Protein AF-A0A968TE02-F1 (afdb_monomer_lite)

Radius of gyration: 26.42 Å; chains: 1; bounding box: 45×53×90 Å

pLDDT: mean 73.44, std 15.97, range [38.38, 91.0]

Sequence (152 aa):
MNPITQETTPLLLDGEHVAQILGILMKAIKRLSADDLALIANGQAKLKVVVEGTSTKVVRPQPADSTNPALQALAVQLEQIVDREAALLLLNQDPRVKLKANLVSLARIFAINVSARDRRDVIEEKIVRSVVDSRVRSEIIRGMAGAPTVPN

Structure (mmCIF, N/CA/C/O backbone):
data_AF-A0A968TE02-F1
#
_entry.id   AF-A0A968TE02-F1
#
loop_
_atom_site.group_PDB
_atom_site.id
_atom_site.type_symbol
_atom_site.label_atom_id
_atom_site.label_alt_id
_atom_site.label_comp_id
_atom_site.label_asym_id
_atom_site.label_entity_id
_atom_site.label_seq_id
_atom_site.pdbx_PDB_ins_code
_atom_site.Cartn_x
_atom_site.Cartn_y
_atom_site.Cartn_z
_atom_site.occupancy
_atom_site.B_iso_or_equiv
_atom_site.auth_seq_id
_atom_site.auth_comp_id
_atom_site.auth_asym_id
_atom_site.auth_atom_id
_atom_site.pdbx_PDB_model_num
ATOM 1 N N . MET A 1 1 ? 8.633 -38.324 17.232 1.00 38.38 1 MET A N 1
ATOM 2 C CA . MET A 1 1 ? 7.610 -37.256 17.227 1.00 38.38 1 MET A CA 1
ATOM 3 C C . MET A 1 1 ? 7.651 -36.602 18.598 1.00 38.38 1 MET A C 1
ATOM 5 O O . MET A 1 1 ? 7.271 -37.260 19.554 1.00 38.38 1 MET A O 1
ATOM 9 N N . ASN A 1 2 ? 8.191 -35.385 18.712 1.00 38.88 2 ASN A N 1
ATOM 10 C CA . ASN A 1 2 ? 8.216 -34.635 19.975 1.00 38.88 2 ASN A CA 1
ATOM 11 C C . ASN A 1 2 ? 7.081 -33.601 19.974 1.00 38.88 2 ASN A C 1
ATOM 13 O O . ASN A 1 2 ? 6.919 -32.916 18.960 1.00 38.88 2 ASN A O 1
ATOM 17 N N . PRO A 1 3 ? 6.310 -33.462 21.066 1.00 54.38 3 PRO A N 1
ATOM 18 C CA . PRO A 1 3 ? 5.343 -32.384 21.195 1.00 54.38 3 PRO A CA 1
ATOM 19 C C . PRO A 1 3 ? 6.065 -31.063 21.493 1.00 54.38 3 PRO A C 1
ATOM 21 O O . PRO A 1 3 ? 6.940 -30.992 22.353 1.00 54.38 3 PRO A O 1
ATOM 24 N N . ILE A 1 4 ? 5.698 -30.019 20.753 1.00 46.53 4 ILE A N 1
ATOM 25 C CA . ILE A 1 4 ? 6.149 -28.645 20.974 1.00 46.53 4 ILE A CA 1
ATOM 26 C C . ILE A 1 4 ? 5.353 -28.101 22.162 1.00 46.53 4 ILE A C 1
ATOM 28 O O . ILE A 1 4 ? 4.167 -27.799 22.035 1.00 46.53 4 ILE A O 1
ATOM 32 N N . THR A 1 5 ? 5.995 -27.997 23.320 1.00 51.28 5 THR A N 1
ATOM 33 C CA . THR A 1 5 ? 5.465 -27.274 24.476 1.00 51.28 5 THR A CA 1
ATOM 34 C C . THR A 1 5 ? 5.504 -25.780 24.152 1.00 51.28 5 THR A C 1
ATOM 36 O O . THR A 1 5 ? 6.581 -25.212 23.989 1.00 51.28 5 THR A O 1
ATOM 39 N N . GLN A 1 6 ? 4.343 -25.138 23.997 1.00 43.84 6 GLN A N 1
ATOM 40 C CA . GLN A 1 6 ? 4.269 -23.679 23.913 1.00 43.84 6 GLN A CA 1
ATOM 41 C C . GLN A 1 6 ? 4.465 -23.108 25.318 1.00 43.84 6 GLN A C 1
ATOM 43 O O . GLN A 1 6 ? 3.594 -23.240 26.175 1.00 43.84 6 GLN A O 1
ATOM 48 N N . GLU A 1 7 ? 5.623 -22.502 25.559 1.00 38.62 7 GLU A N 1
ATOM 49 C CA . GLU A 1 7 ? 5.869 -21.721 26.765 1.00 38.62 7 GLU A CA 1
ATOM 50 C C . GLU A 1 7 ? 5.026 -20.439 26.717 1.00 38.62 7 GLU A C 1
ATOM 52 O O . GLU A 1 7 ? 5.307 -19.506 25.966 1.00 38.62 7 GLU A O 1
ATOM 57 N N . THR A 1 8 ? 3.961 -20.385 27.516 1.00 50.38 8 THR A N 1
ATOM 58 C CA . THR A 1 8 ? 3.264 -19.138 27.848 1.00 50.38 8 THR A CA 1
ATOM 59 C C . THR A 1 8 ? 4.174 -18.284 28.724 1.00 50.38 8 THR A C 1
ATOM 61 O O . THR A 1 8 ? 4.223 -18.453 29.942 1.00 50.38 8 THR A O 1
ATOM 64 N N . THR A 1 9 ? 4.916 -17.374 28.099 1.00 49.84 9 THR A N 1
ATOM 65 C CA . THR A 1 9 ? 5.706 -16.355 28.793 1.00 49.84 9 THR A CA 1
ATOM 66 C C . THR A 1 9 ? 4.767 -15.434 29.590 1.00 49.84 9 THR A C 1
ATOM 68 O O . THR A 1 9 ? 3.823 -14.889 29.009 1.00 49.84 9 THR A O 1
ATOM 71 N N . PRO A 1 10 ? 4.974 -15.239 30.904 1.00 51.97 10 PRO A N 1
ATOM 72 C CA . PRO A 1 10 ? 4.169 -14.311 31.688 1.00 51.97 10 PRO A CA 1
ATOM 73 C C . PRO A 1 10 ? 4.464 -12.871 31.248 1.00 51.97 10 PRO A C 1
ATOM 75 O O . PRO A 1 10 ? 5.615 -12.441 31.229 1.00 51.97 10 PRO A O 1
ATOM 78 N N . LEU A 1 11 ? 3.417 -12.124 30.887 1.00 55.94 11 LEU A N 1
ATOM 79 C CA . LEU A 1 11 ? 3.500 -10.691 30.602 1.00 55.94 11 LEU A CA 1
ATOM 80 C C . LEU A 1 11 ? 3.906 -9.955 31.887 1.00 55.94 11 LEU A C 1
ATOM 82 O O . LEU A 1 11 ? 3.067 -9.699 32.752 1.00 55.94 11 LEU A O 1
ATOM 86 N N . LEU A 1 12 ? 5.191 -9.626 32.021 1.00 53.28 12 LEU A N 1
ATOM 87 C CA . LEU A 1 12 ? 5.663 -8.687 33.033 1.00 53.28 12 LEU A CA 1
ATOM 88 C C . LEU A 1 12 ? 5.116 -7.298 32.665 1.00 53.28 12 LEU A C 1
ATOM 90 O O . LEU A 1 12 ? 5.538 -6.678 31.691 1.00 53.28 12 LEU A O 1
ATOM 94 N N . LEU A 1 13 ? 4.110 -6.832 33.402 1.00 62.56 13 LEU A N 1
ATOM 95 C CA . LEU A 1 13 ? 3.565 -5.484 33.255 1.00 62.56 13 LEU A CA 1
ATOM 96 C C . LEU A 1 13 ? 4.533 -4.487 33.901 1.00 62.56 13 LEU A C 1
ATOM 98 O O . LEU A 1 13 ? 4.387 -4.143 35.072 1.00 62.56 13 LEU A O 1
ATOM 102 N N . ASP A 1 14 ? 5.530 -4.033 33.143 1.00 79.06 14 ASP A N 1
ATOM 103 C CA . ASP A 1 14 ? 6.415 -2.957 33.601 1.00 79.06 14 ASP A CA 1
ATOM 104 C C . ASP A 1 14 ? 5.630 -1.652 33.829 1.00 79.06 14 ASP A C 1
ATOM 106 O O . ASP A 1 14 ? 4.606 -1.398 33.185 1.00 79.06 14 ASP A O 1
ATOM 110 N N . GLY A 1 15 ? 6.121 -0.785 34.723 1.00 74.12 15 GLY A N 1
ATOM 111 C CA . GLY A 1 15 ? 5.460 0.489 35.056 1.00 74.12 15 GLY A CA 1
ATOM 112 C C . GLY A 1 15 ? 5.197 1.387 33.838 1.00 74.12 15 GLY A C 1
ATOM 113 O O . GLY A 1 15 ? 4.221 2.137 33.811 1.00 74.12 15 GLY A O 1
ATOM 114 N N . GLU A 1 16 ? 6.011 1.249 32.791 1.00 75.06 16 GLU A N 1
ATOM 115 C CA . GLU A 1 16 ? 5.819 1.921 31.508 1.00 75.06 16 GLU A CA 1
ATOM 116 C C . GLU A 1 16 ? 4.544 1.454 30.782 1.00 75.06 16 GLU A C 1
ATOM 118 O O . GLU A 1 16 ? 3.771 2.278 30.289 1.00 75.06 16 GLU A O 1
ATOM 123 N N . HIS A 1 17 ? 4.256 0.149 30.784 1.00 76.56 17 HIS A N 1
ATOM 124 C CA . HIS A 1 17 ? 3.046 -0.408 30.175 1.00 76.56 17 HIS A CA 1
ATOM 125 C C . HIS A 1 17 ? 1.784 0.052 30.913 1.00 76.56 17 HIS A C 1
ATOM 127 O O . HIS A 1 17 ? 0.781 0.397 30.283 1.00 76.56 17 HIS A O 1
ATOM 133 N N . VAL A 1 18 ? 1.843 0.132 32.246 1.00 80.12 18 VAL A N 1
ATOM 134 C CA . VAL A 1 18 ? 0.738 0.658 33.063 1.00 80.12 18 VAL A CA 1
ATOM 135 C C . VAL A 1 18 ? 0.469 2.125 32.725 1.00 80.12 18 VAL A C 1
ATOM 137 O O . VAL A 1 18 ? -0.683 2.506 32.499 1.00 80.12 18 VAL A O 1
ATOM 140 N N . ALA A 1 19 ? 1.520 2.941 32.612 1.00 79.50 19 ALA A N 1
ATOM 141 C CA . ALA A 1 19 ? 1.391 4.347 32.236 1.00 79.50 19 ALA A CA 1
ATOM 142 C C . ALA A 1 19 ? 0.783 4.520 30.832 1.00 79.50 19 ALA A C 1
ATOM 144 O O . ALA A 1 19 ? -0.088 5.373 30.636 1.00 79.50 19 ALA A O 1
ATOM 145 N N . GLN A 1 20 ? 1.179 3.686 29.865 1.00 78.06 20 GLN A N 1
ATOM 146 C CA . GLN A 1 20 ? 0.610 3.706 28.514 1.00 78.06 20 GLN A CA 1
ATOM 147 C C . GLN A 1 20 ? -0.884 3.354 28.513 1.00 78.06 20 GLN A C 1
ATOM 149 O O . GLN A 1 20 ? -1.683 4.072 27.903 1.00 78.06 20 GLN A O 1
ATOM 154 N N . ILE A 1 21 ? -1.281 2.300 29.231 1.00 80.25 21 ILE A N 1
ATOM 155 C CA . ILE A 1 21 ? -2.685 1.877 29.336 1.00 80.25 21 ILE A CA 1
ATOM 156 C C . ILE A 1 21 ? -3.529 2.976 29.992 1.00 80.25 21 ILE A C 1
ATOM 158 O O . ILE A 1 21 ? -4.582 3.344 29.461 1.00 80.25 21 ILE A O 1
ATOM 162 N N . LEU A 1 22 ? -3.052 3.559 31.095 1.00 81.44 22 LEU A N 1
ATOM 163 C CA . LEU A 1 22 ? -3.729 4.672 31.767 1.00 81.44 22 LEU A CA 1
ATOM 164 C C . LEU A 1 22 ? -3.834 5.908 30.864 1.00 81.44 22 LEU A C 1
ATOM 166 O O . LEU A 1 22 ? -4.873 6.570 30.833 1.00 81.44 22 LEU A O 1
ATOM 170 N N . GLY A 1 23 ? -2.801 6.190 30.067 1.00 83.19 23 GLY A N 1
ATOM 171 C CA . GLY A 1 23 ? -2.818 7.276 29.089 1.00 83.19 23 GLY A CA 1
ATOM 172 C C . GLY A 1 23 ? -3.866 7.074 27.989 1.00 83.19 23 GLY A C 1
ATOM 173 O O . GLY A 1 23 ? -4.550 8.026 27.596 1.00 83.19 23 GLY A O 1
ATOM 174 N N . ILE A 1 24 ? -4.030 5.842 27.503 1.00 81.25 24 ILE A N 1
ATOM 175 C CA . ILE A 1 24 ? -5.076 5.487 26.533 1.00 81.25 24 ILE A CA 1
ATOM 176 C C . ILE A 1 24 ? -6.460 5.624 27.176 1.00 81.25 24 ILE A C 1
ATOM 178 O O . ILE A 1 24 ? -7.352 6.235 26.579 1.00 81.25 24 ILE A O 1
ATOM 182 N N . LEU A 1 25 ? -6.622 5.139 28.409 1.00 80.81 25 LEU A N 1
ATOM 183 C CA . LEU A 1 25 ? -7.873 5.231 29.158 1.00 80.81 25 LEU A CA 1
ATOM 184 C C . LEU A 1 25 ? -8.295 6.691 29.375 1.00 80.81 25 LEU A C 1
ATOM 186 O O . LEU A 1 25 ? -9.430 7.055 29.073 1.00 80.81 25 LEU A O 1
ATOM 190 N N . MET A 1 26 ? -7.378 7.563 29.800 1.00 83.56 26 MET A N 1
ATOM 191 C CA . MET A 1 26 ? -7.657 8.994 29.958 1.00 83.56 26 MET A CA 1
ATOM 192 C C . MET A 1 26 ? -8.111 9.654 28.653 1.00 83.56 26 MET A C 1
ATOM 194 O O . MET A 1 26 ? -9.029 10.476 28.654 1.00 83.56 26 MET A O 1
ATOM 198 N N . LYS A 1 27 ? -7.472 9.316 27.526 1.00 82.25 27 LYS A N 1
ATOM 199 C CA . LYS A 1 27 ? -7.865 9.842 26.210 1.00 82.25 27 LYS A CA 1
ATOM 200 C C . LYS A 1 27 ? -9.259 9.368 25.803 1.00 82.25 27 LYS A C 1
ATOM 202 O O . LYS A 1 27 ? -9.975 10.137 25.166 1.00 82.25 27 LYS A O 1
ATOM 207 N N . ALA A 1 28 ? -9.634 8.141 26.163 1.00 81.12 28 ALA A N 1
ATOM 208 C CA . ALA A 1 28 ? -10.976 7.620 25.932 1.00 81.12 28 ALA A CA 1
ATOM 209 C C . ALA A 1 28 ? -12.009 8.359 26.793 1.00 81.12 28 ALA A C 1
ATOM 211 O O . ALA A 1 28 ? -12.975 8.874 26.242 1.00 81.12 28 ALA A O 1
ATOM 212 N N . ILE A 1 29 ? -11.753 8.517 28.098 1.00 82.19 29 ILE A N 1
ATOM 213 C CA . ILE A 1 29 ? -12.644 9.229 29.032 1.00 82.19 29 ILE A CA 1
ATOM 214 C C . ILE A 1 29 ? -12.909 10.666 28.567 1.00 82.19 29 ILE A C 1
ATOM 216 O O . ILE A 1 29 ? -14.052 11.107 28.557 1.00 82.19 29 ILE A O 1
ATOM 220 N N . LYS A 1 30 ? -11.880 11.384 28.098 1.00 84.19 30 LYS A N 1
ATOM 221 C CA . LYS A 1 30 ? -12.029 12.756 27.574 1.00 84.19 30 LYS A CA 1
ATOM 222 C C . LYS A 1 30 ? -12.930 12.875 26.339 1.00 84.19 30 LYS A C 1
ATOM 224 O O . LYS A 1 30 ? -13.298 13.987 25.976 1.00 84.19 30 LYS A O 1
ATOM 229 N N . ARG A 1 31 ? -13.214 11.771 25.649 1.00 81.44 31 ARG A N 1
ATOM 230 C CA . ARG A 1 31 ? -14.048 11.742 24.438 1.00 81.44 31 ARG A CA 1
ATOM 231 C C . ARG A 1 31 ? -15.481 11.292 24.708 1.00 81.44 31 ARG A C 1
ATOM 233 O O . ARG A 1 31 ? -16.273 11.283 23.772 1.00 81.44 31 ARG A O 1
ATOM 240 N N . LEU A 1 32 ? -15.788 10.897 25.939 1.00 82.69 32 LEU A N 1
ATOM 241 C CA . LEU A 1 32 ? -17.116 10.450 26.329 1.00 82.69 32 LEU A CA 1
ATOM 242 C C . LEU A 1 32 ? -18.038 11.638 26.588 1.00 82.69 32 LEU A C 1
ATOM 244 O O . LEU A 1 32 ? -17.598 12.699 27.038 1.00 82.69 32 LEU A O 1
ATOM 248 N N . SER A 1 33 ? -19.319 11.446 26.290 1.00 83.75 33 SER A N 1
ATOM 249 C CA . SER A 1 33 ? -20.358 12.416 26.622 1.00 83.75 33 SER A CA 1
ATOM 250 C C . SER A 1 33 ? -20.701 12.373 28.118 1.00 83.75 33 SER A C 1
ATOM 252 O O . SER A 1 33 ? -20.313 11.448 28.836 1.00 83.75 33 SER A O 1
ATOM 254 N N . ALA A 1 34 ? -21.441 13.373 28.603 1.00 83.25 34 ALA A N 1
ATOM 255 C CA . ALA A 1 34 ? -21.889 13.404 29.997 1.00 83.25 34 ALA A CA 1
ATOM 256 C C . ALA A 1 34 ? -22.776 12.194 30.353 1.00 83.25 34 ALA A C 1
ATOM 258 O O . ALA A 1 34 ? -22.664 11.656 31.455 1.00 83.25 34 ALA A O 1
ATOM 259 N N . ASP A 1 35 ? -23.583 11.722 29.401 1.00 81.44 35 ASP A N 1
ATOM 260 C CA . ASP A 1 35 ? -24.455 10.559 29.576 1.00 81.44 35 ASP A CA 1
ATOM 261 C C . ASP A 1 35 ? -23.640 9.258 29.679 1.00 81.44 35 ASP A C 1
ATOM 263 O O . ASP A 1 35 ? -23.885 8.426 30.553 1.00 81.44 35 ASP A O 1
ATOM 267 N N . ASP A 1 36 ? -22.594 9.112 28.859 1.00 79.62 36 ASP A N 1
ATOM 268 C CA . ASP A 1 36 ? -21.681 7.961 28.923 1.00 79.62 36 ASP A CA 1
ATOM 269 C C . ASP A 1 36 ? -20.899 7.920 30.245 1.00 79.62 36 ASP A C 1
ATOM 271 O O . ASP A 1 36 ? -20.674 6.851 30.820 1.00 79.62 36 ASP A O 1
ATOM 275 N N . LEU A 1 37 ? -20.492 9.087 30.755 1.00 81.06 37 LEU A N 1
ATOM 276 C CA . LEU A 1 37 ? -19.833 9.204 32.057 1.00 81.06 37 LEU A CA 1
ATOM 277 C C . LEU A 1 37 ? -20.769 8.804 33.204 1.00 81.06 37 LEU A C 1
ATOM 279 O O . LEU A 1 37 ? -20.321 8.138 34.140 1.00 81.06 37 LEU A O 1
ATOM 283 N N . ALA A 1 38 ? -22.058 9.140 33.121 1.00 82.06 38 ALA A N 1
ATOM 284 C CA . ALA A 1 38 ? -23.056 8.706 34.097 1.00 82.06 38 ALA A CA 1
ATOM 285 C C . ALA A 1 38 ? -23.250 7.179 34.077 1.00 82.06 38 ALA A C 1
ATOM 287 O O . ALA A 1 38 ? -23.330 6.551 35.135 1.00 82.06 38 ALA A O 1
ATOM 288 N N . LEU A 1 39 ? -23.243 6.552 32.895 1.00 81.88 39 LEU A N 1
ATOM 289 C CA . LEU A 1 39 ? -23.298 5.089 32.763 1.00 81.88 39 LEU A CA 1
ATOM 290 C C . LEU A 1 39 ? -22.066 4.395 33.366 1.00 81.88 39 LEU A C 1
ATOM 292 O O . LEU A 1 39 ? -22.192 3.317 33.957 1.00 81.88 39 LEU A O 1
ATOM 296 N N . ILE A 1 40 ? -20.885 5.013 33.260 1.00 81.75 40 ILE A N 1
ATOM 297 C CA . ILE A 1 40 ? -19.665 4.535 33.927 1.00 81.75 40 ILE A CA 1
ATOM 298 C C . ILE A 1 40 ? -19.782 4.685 35.445 1.00 81.75 40 ILE A C 1
ATOM 300 O O . ILE A 1 40 ? -19.514 3.724 36.166 1.00 81.75 40 ILE A O 1
ATOM 304 N N . ALA A 1 41 ? -20.208 5.854 35.933 1.00 82.25 41 ALA A N 1
ATOM 305 C CA . ALA A 1 41 ? -20.341 6.130 37.364 1.00 82.25 41 ALA A CA 1
ATOM 306 C C . ALA A 1 41 ? -21.348 5.193 38.053 1.00 82.25 41 ALA A C 1
ATOM 308 O O . ALA A 1 41 ? -21.122 4.762 39.182 1.00 82.25 41 ALA A O 1
ATOM 309 N N . ASN A 1 42 ? -22.413 4.813 37.345 1.00 86.12 42 ASN A N 1
ATOM 310 C CA . ASN A 1 42 ? -23.437 3.887 37.829 1.00 86.12 42 ASN A CA 1
ATOM 311 C C . ASN A 1 42 ? -23.053 2.401 37.671 1.00 86.12 42 ASN A C 1
ATOM 313 O O . ASN A 1 42 ? -23.878 1.523 37.922 1.00 86.12 42 ASN A O 1
ATOM 317 N N . GLY A 1 43 ? -21.826 2.096 37.230 1.00 81.69 43 GLY A N 1
ATOM 318 C CA . GLY A 1 43 ? -21.319 0.725 37.103 1.00 81.69 43 GLY A CA 1
ATOM 319 C C . GLY A 1 43 ? -21.944 -0.090 35.965 1.00 81.69 43 GLY A C 1
ATOM 320 O O . GLY A 1 43 ? -21.782 -1.308 35.920 1.00 81.69 43 GLY A O 1
ATOM 321 N N . GLN A 1 44 ? -22.656 0.555 35.038 1.00 79.31 44 GLN A N 1
ATOM 322 C CA . GLN A 1 44 ? -23.327 -0.112 33.916 1.00 79.31 44 GLN A CA 1
ATOM 323 C C . GLN A 1 44 ? -22.452 -0.196 32.658 1.00 79.31 44 GLN A C 1
ATOM 325 O O . GLN A 1 44 ? -22.803 -0.878 31.692 1.00 79.31 44 GLN A O 1
ATOM 330 N N . ALA A 1 45 ? -21.294 0.464 32.657 1.00 75.69 45 ALA A N 1
ATOM 331 C CA . ALA A 1 45 ? -20.372 0.432 31.535 1.00 75.69 45 ALA A CA 1
ATOM 332 C C . ALA A 1 45 ? -19.551 -0.866 31.493 1.00 75.69 45 ALA A C 1
ATOM 334 O O . ALA A 1 45 ? -18.958 -1.295 32.482 1.00 75.69 45 ALA A O 1
ATOM 335 N N . LYS A 1 46 ? -19.453 -1.464 30.302 1.00 72.81 46 LYS A N 1
ATOM 336 C CA . LYS A 1 46 ? -18.554 -2.591 30.025 1.00 72.81 46 LYS A CA 1
ATOM 337 C C . LYS A 1 46 ? -17.361 -2.096 29.220 1.00 72.81 46 LYS A C 1
ATOM 339 O O . LYS A 1 46 ? -17.509 -1.716 28.060 1.00 72.81 46 LYS A O 1
ATOM 344 N N . LEU A 1 47 ? -16.172 -2.125 29.819 1.00 67.56 47 LEU A N 1
ATOM 345 C CA . LEU A 1 47 ? -14.934 -1.810 29.113 1.00 67.56 47 LEU A CA 1
ATOM 346 C C . LEU A 1 47 ? -14.478 -3.036 28.316 1.00 67.56 47 LEU A C 1
ATOM 348 O O . LEU A 1 47 ? -14.104 -4.057 28.890 1.00 67.56 47 LEU A O 1
ATOM 352 N N . LYS A 1 48 ? -14.489 -2.931 26.987 1.00 73.75 48 LYS A N 1
ATOM 353 C CA . LYS A 1 48 ? -13.901 -3.937 26.100 1.00 73.75 48 LYS A CA 1
ATOM 354 C C . LYS A 1 48 ? -12.591 -3.394 25.542 1.00 73.75 48 LYS A C 1
ATOM 356 O O . LYS A 1 48 ? -12.599 -2.563 24.638 1.00 73.75 48 LYS A O 1
ATOM 361 N N . VAL A 1 49 ? -11.470 -3.871 26.074 1.00 64.94 49 VAL A N 1
ATOM 362 C CA . VAL A 1 49 ? -10.148 -3.586 25.508 1.00 64.94 49 VAL A CA 1
ATOM 363 C C . VAL A 1 49 ? -9.926 -4.554 24.354 1.00 64.94 49 VAL A C 1
ATOM 365 O O . VAL A 1 49 ? -9.770 -5.755 24.560 1.00 64.94 49 VAL A O 1
ATOM 368 N N . VAL A 1 50 ? -9.960 -4.040 23.129 1.00 68.94 50 VAL A N 1
ATOM 369 C CA . VAL A 1 50 ? -9.567 -4.801 21.944 1.00 68.94 50 VAL A CA 1
ATOM 370 C C . VAL A 1 50 ? -8.166 -4.345 21.579 1.00 68.94 50 VAL A C 1
ATOM 372 O O . VAL A 1 50 ? -7.969 -3.197 21.185 1.00 68.94 50 VAL A O 1
ATOM 375 N N . VAL A 1 51 ? -7.187 -5.236 21.724 1.00 59.88 51 VAL A N 1
ATOM 376 C CA . VAL A 1 51 ? -5.862 -5.030 21.136 1.00 59.88 51 VAL A CA 1
ATOM 377 C C . VAL A 1 51 ? -6.015 -5.296 19.644 1.00 59.88 51 VAL A C 1
ATOM 379 O O . VAL A 1 51 ? -5.818 -6.407 19.157 1.00 59.88 51 VAL A O 1
ATOM 382 N N . GLU A 1 52 ? -6.491 -4.288 18.919 1.00 51.69 52 GLU A N 1
ATOM 383 C CA . GLU A 1 52 ? -6.523 -4.329 17.466 1.00 51.69 52 GLU A CA 1
ATOM 384 C C . GLU A 1 52 ? -5.076 -4.296 16.965 1.00 51.69 52 GLU A C 1
ATOM 386 O O . GLU A 1 52 ? -4.428 -3.248 16.966 1.00 51.69 52 GLU A O 1
ATOM 391 N N . GLY A 1 53 ? -4.561 -5.444 16.520 1.00 49.59 53 GLY A N 1
ATOM 392 C CA . GLY A 1 53 ? -3.393 -5.474 15.649 1.00 49.59 53 GLY A CA 1
ATOM 393 C C . GLY A 1 53 ? -3.714 -4.660 14.399 1.00 49.59 53 GLY A C 1
ATOM 394 O O . GLY A 1 53 ? -4.416 -5.148 13.522 1.00 49.59 53 GLY A O 1
ATOM 395 N N . THR A 1 54 ? -3.273 -3.396 14.372 1.00 42.19 54 THR A N 1
ATOM 396 C CA . THR A 1 54 ? -3.393 -2.447 13.250 1.00 42.19 54 THR A CA 1
ATOM 397 C C . THR A 1 54 ? -4.687 -2.611 12.449 1.00 42.19 54 THR A C 1
ATOM 399 O O . THR A 1 54 ? -4.670 -3.026 11.291 1.00 42.19 54 THR A O 1
ATOM 402 N N . SER A 1 55 ? -5.824 -2.303 13.073 1.00 39.62 55 SER A N 1
ATOM 403 C CA . SER A 1 55 ? -7.102 -2.276 12.367 1.00 39.62 55 SER A CA 1
ATOM 404 C C . SER A 1 55 ? -7.079 -1.179 11.308 1.00 39.62 55 SER A C 1
ATOM 406 O O . SER A 1 55 ? -6.753 -0.015 11.564 1.00 39.62 55 SER A O 1
ATOM 408 N N . THR A 1 56 ? -7.391 -1.597 10.085 1.00 42.09 56 THR A N 1
ATOM 409 C CA . THR A 1 56 ? -7.702 -0.783 8.915 1.00 42.09 56 THR A CA 1
ATOM 410 C C . THR A 1 56 ? -8.679 0.323 9.285 1.00 42.09 56 THR A C 1
ATOM 412 O O . THR A 1 56 ? -9.896 0.149 9.280 1.00 42.09 56 THR A O 1
ATOM 415 N N . LYS A 1 57 ? -8.125 1.498 9.577 1.00 43.06 57 LYS A N 1
ATOM 416 C CA . LYS A 1 57 ? -8.874 2.743 9.670 1.00 43.06 57 LYS A CA 1
ATOM 417 C C . LYS A 1 57 ? -9.589 2.932 8.334 1.00 43.06 57 LYS A C 1
ATOM 419 O O . LYS A 1 57 ? -8.936 3.038 7.298 1.00 43.06 57 LYS A O 1
ATOM 424 N N . VAL A 1 58 ? -10.920 2.942 8.355 1.00 47.00 58 VAL A N 1
ATOM 425 C CA . VAL A 1 58 ? -11.750 3.340 7.214 1.00 47.00 5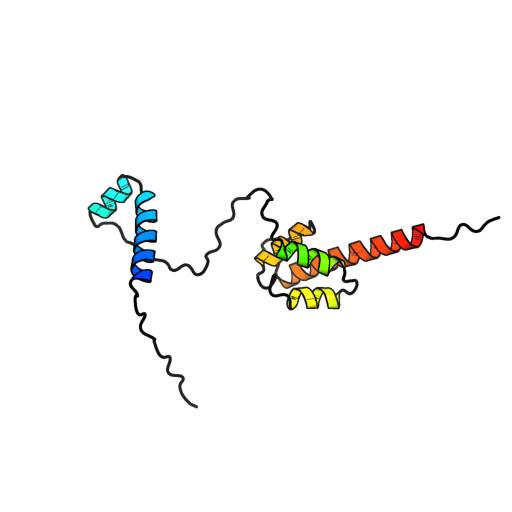8 VAL A CA 1
ATOM 426 C C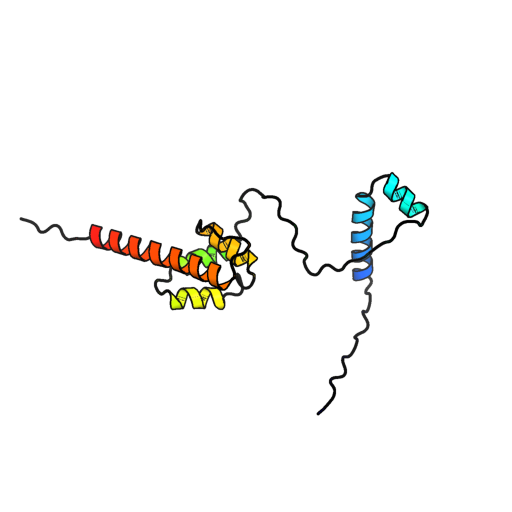 . VAL A 1 58 ? -11.287 4.732 6.785 1.00 47.00 58 VAL A C 1
ATOM 428 O O . VAL A 1 58 ? -11.513 5.729 7.474 1.00 47.00 58 VAL A O 1
ATOM 431 N N . VAL A 1 59 ? -10.548 4.773 5.678 1.00 44.03 59 VAL A N 1
ATOM 432 C CA . VAL A 1 59 ? -10.008 5.990 5.079 1.00 44.03 59 VAL A CA 1
ATOM 433 C C . VAL A 1 59 ? -11.188 6.747 4.479 1.00 44.03 59 VAL A C 1
ATOM 435 O O . VAL A 1 59 ? -11.657 6.427 3.389 1.00 44.03 59 VAL A O 1
ATOM 438 N N . ARG A 1 60 ? -11.677 7.767 5.196 1.00 44.34 60 ARG A N 1
ATOM 439 C CA . ARG A 1 60 ? -12.303 8.922 4.536 1.00 44.34 60 ARG A CA 1
ATOM 440 C C . ARG A 1 60 ? -11.326 9.411 3.460 1.00 44.34 60 ARG A C 1
ATOM 442 O O . ARG A 1 60 ? -10.131 9.420 3.752 1.00 44.34 60 ARG A O 1
ATOM 449 N N . PRO A 1 61 ? -11.789 9.805 2.261 1.00 43.00 61 PRO A N 1
ATOM 450 C CA . PRO A 1 61 ? -10.912 10.310 1.211 1.00 43.00 61 PRO A CA 1
ATOM 451 C C . PRO A 1 61 ? -10.171 11.532 1.752 1.00 43.00 61 PRO A C 1
ATOM 453 O O . PRO A 1 61 ? -10.735 12.613 1.900 1.00 43.00 61 PRO A O 1
ATOM 456 N N . GLN A 1 62 ? -8.924 11.313 2.153 1.00 40.16 62 GLN A N 1
ATOM 457 C CA . GLN A 1 62 ? -8.019 12.365 2.563 1.00 40.16 62 GLN A CA 1
ATOM 458 C C . GLN A 1 62 ? -7.426 12.931 1.267 1.00 40.16 62 GLN A C 1
ATOM 460 O O . GLN A 1 62 ? -7.037 12.137 0.401 1.00 40.16 62 GLN A O 1
ATOM 465 N N . PRO A 1 63 ? -7.424 14.261 1.083 1.00 41.91 63 PRO A N 1
ATOM 466 C CA . PRO A 1 63 ? -6.849 14.883 -0.099 1.00 41.91 63 PRO A CA 1
ATOM 467 C C . PRO A 1 63 ? -5.371 14.498 -0.224 1.00 41.91 63 PRO A C 1
ATOM 469 O O . PRO A 1 63 ? -4.682 14.244 0.765 1.00 41.91 63 PRO A O 1
ATOM 472 N N . ALA A 1 64 ? -4.948 14.353 -1.473 1.00 48.38 64 ALA A N 1
ATOM 473 C CA . ALA A 1 64 ? -3.672 13.817 -1.902 1.00 48.38 64 ALA A CA 1
ATOM 474 C C . ALA A 1 64 ? -2.486 14.628 -1.359 1.00 48.38 64 ALA A C 1
ATOM 476 O O . ALA A 1 64 ? -2.117 15.593 -1.997 1.00 48.38 64 ALA A O 1
ATOM 477 N N . ASP A 1 65 ? -1.894 14.247 -0.221 1.00 44.78 65 ASP A N 1
ATOM 478 C CA . ASP A 1 65 ? -0.653 14.894 0.257 1.00 44.78 65 ASP A CA 1
ATOM 479 C C . ASP A 1 65 ? 0.213 14.038 1.201 1.00 44.78 65 ASP A C 1
ATOM 481 O O . ASP A 1 65 ? 1.070 14.534 1.928 1.00 44.78 65 ASP A O 1
ATOM 485 N N . SER A 1 66 ? 0.060 12.713 1.184 1.00 48.00 66 SER A N 1
ATOM 486 C CA . SER A 1 66 ? 1.036 11.817 1.821 1.00 48.00 66 SER A CA 1
ATOM 487 C C . SER A 1 66 ? 1.654 10.898 0.780 1.00 48.00 66 SER A C 1
ATOM 489 O O . SER A 1 66 ? 1.475 9.675 0.810 1.00 48.00 66 SER A O 1
ATOM 491 N N . THR A 1 67 ? 2.345 11.484 -0.193 1.00 56.66 67 THR A N 1
ATOM 492 C CA . THR A 1 67 ? 3.155 10.714 -1.132 1.00 56.66 67 THR A CA 1
ATOM 493 C C . THR A 1 67 ? 4.308 10.122 -0.342 1.00 56.66 67 THR A C 1
ATOM 495 O O . THR A 1 67 ? 5.247 10.815 0.033 1.00 56.66 67 THR A O 1
ATOM 498 N N . ASN A 1 68 ? 4.186 8.843 0.011 1.00 71.12 68 ASN A N 1
ATOM 499 C CA . ASN A 1 68 ? 5.226 8.129 0.732 1.00 71.12 68 ASN A CA 1
ATOM 500 C C . ASN A 1 68 ? 6.509 8.181 -0.124 1.00 71.12 68 ASN A C 1
ATOM 502 O O . ASN A 1 68 ? 6.515 7.588 -1.209 1.00 71.12 68 ASN A O 1
ATOM 506 N N . PRO A 1 69 ? 7.579 8.868 0.318 1.00 77.25 69 PRO A N 1
ATOM 507 C CA . PRO A 1 69 ? 8.769 9.089 -0.505 1.00 77.25 69 PRO A CA 1
ATOM 508 C C . PRO A 1 69 ? 9.435 7.767 -0.913 1.00 77.25 69 PRO A C 1
ATOM 510 O O . PRO A 1 69 ? 10.018 7.661 -1.990 1.00 77.25 69 PRO A O 1
ATOM 513 N N . ALA A 1 70 ? 9.271 6.711 -0.108 1.00 80.12 70 ALA A N 1
ATOM 514 C CA . ALA A 1 70 ? 9.767 5.379 -0.440 1.00 80.12 70 ALA A CA 1
ATOM 515 C C . ALA A 1 70 ? 9.008 4.726 -1.612 1.00 80.12 70 ALA A C 1
ATOM 517 O O . ALA A 1 70 ? 9.612 3.974 -2.379 1.00 80.12 70 ALA A O 1
ATOM 518 N N . LEU A 1 71 ? 7.708 5.015 -1.770 1.00 83.50 71 LEU A N 1
ATOM 519 C CA . LEU A 1 71 ? 6.910 4.536 -2.907 1.00 83.50 71 LEU A CA 1
ATOM 520 C C . LEU A 1 71 ? 7.197 5.340 -4.178 1.00 83.50 71 LEU A C 1
ATOM 522 O O . LEU A 1 71 ? 7.192 4.761 -5.258 1.00 83.50 71 LEU A O 1
ATOM 526 N N . GLN A 1 72 ? 7.508 6.633 -4.062 1.00 83.81 72 GLN A N 1
ATOM 527 C CA . GLN A 1 72 ? 8.007 7.422 -5.196 1.00 83.81 72 GLN A CA 1
ATOM 528 C C . GLN A 1 72 ? 9.355 6.905 -5.699 1.00 83.81 72 GLN A C 1
ATOM 530 O O . GLN A 1 72 ? 9.521 6.702 -6.896 1.00 83.81 72 GLN A O 1
ATOM 535 N N . ALA A 1 73 ? 10.299 6.632 -4.794 1.00 84.75 73 ALA A N 1
ATOM 536 C CA . ALA A 1 73 ? 11.589 6.062 -5.176 1.00 84.75 73 ALA A CA 1
ATOM 537 C C . ALA A 1 73 ? 11.426 4.706 -5.885 1.00 84.75 73 ALA A C 1
ATOM 539 O O . ALA A 1 73 ? 12.112 4.432 -6.866 1.00 84.75 73 ALA A O 1
ATOM 540 N N . LEU A 1 74 ? 10.484 3.881 -5.416 1.00 85.94 74 LEU A N 1
ATOM 541 C CA . LEU A 1 74 ? 10.138 2.618 -6.064 1.00 85.94 74 LEU A CA 1
ATOM 542 C C . LEU A 1 74 ? 9.521 2.830 -7.457 1.00 85.94 74 LEU A C 1
ATOM 544 O O . LEU A 1 74 ? 9.866 2.114 -8.391 1.00 85.94 74 LEU A O 1
ATOM 548 N N . ALA A 1 75 ? 8.641 3.822 -7.613 1.00 86.25 75 ALA A N 1
ATOM 549 C CA . ALA A 1 75 ? 8.045 4.156 -8.905 1.00 86.25 75 ALA A CA 1
ATOM 550 C C . ALA A 1 75 ? 9.115 4.545 -9.939 1.00 86.25 75 ALA A C 1
ATOM 552 O O . ALA A 1 75 ? 9.115 4.006 -11.040 1.00 86.25 75 ALA A O 1
ATOM 553 N N . VAL A 1 76 ? 10.086 5.381 -9.555 1.00 85.94 76 VAL A N 1
ATOM 554 C CA . VAL A 1 76 ? 11.214 5.761 -10.427 1.00 85.94 76 VAL A CA 1
ATOM 555 C C . VAL A 1 76 ? 12.060 4.545 -10.820 1.00 85.94 76 VAL A C 1
ATOM 557 O O . VAL A 1 76 ? 12.482 4.431 -11.966 1.00 85.94 76 VAL A O 1
ATOM 560 N N . GLN A 1 77 ? 12.296 3.609 -9.897 1.00 85.25 77 GLN A N 1
ATOM 561 C CA . GLN A 1 77 ? 13.022 2.371 -10.205 1.00 85.25 77 GLN A CA 1
ATOM 562 C C . GLN A 1 77 ? 12.251 1.480 -11.188 1.00 85.25 77 GLN A C 1
ATOM 564 O O . GLN A 1 77 ? 12.842 0.945 -12.122 1.00 85.25 77 GLN A O 1
ATOM 569 N N . LEU A 1 78 ? 10.933 1.362 -11.018 1.00 86.00 78 LEU A N 1
ATOM 570 C CA . LEU A 1 78 ? 10.059 0.641 -11.947 1.00 86.00 78 LEU A CA 1
ATOM 571 C C . LEU A 1 78 ? 10.055 1.268 -13.340 1.00 86.00 78 LEU A C 1
ATOM 573 O O . LEU A 1 78 ? 10.126 0.544 -14.328 1.00 86.00 78 LEU A O 1
ATOM 577 N N . GLU A 1 79 ? 10.042 2.597 -13.425 1.00 84.12 79 GLU A N 1
ATOM 578 C CA . GLU A 1 79 ? 10.146 3.317 -14.698 1.00 84.12 79 GLU A CA 1
ATOM 579 C C . GLU A 1 79 ? 11.474 3.084 -15.419 1.00 84.12 79 GLU A C 1
ATOM 581 O O . GLU A 1 79 ? 11.551 3.312 -16.623 1.00 84.12 79 GLU A O 1
ATOM 586 N N . GLN A 1 80 ? 12.523 2.622 -14.732 1.00 84.00 80 GLN A N 1
ATOM 587 C CA . GLN A 1 80 ? 13.823 2.295 -15.327 1.00 84.00 80 GLN A CA 1
ATOM 588 C C . GLN A 1 80 ? 13.931 0.855 -15.841 1.00 84.00 80 GLN A C 1
ATOM 590 O O . GLN A 1 80 ? 14.880 0.546 -16.565 1.00 84.00 80 GLN A O 1
ATOM 595 N N . ILE A 1 8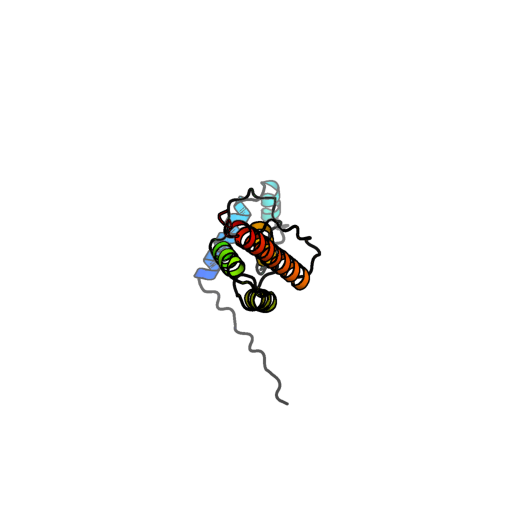1 ? 12.935 0.012 -15.572 1.00 84.44 81 ILE A N 1
ATOM 596 C CA . ILE A 1 81 ? 12.888 -1.355 -16.083 1.00 84.44 81 ILE A CA 1
ATOM 597 C C . ILE A 1 81 ? 12.172 -1.385 -17.441 1.00 84.44 81 ILE A C 1
ATOM 599 O O . ILE A 1 81 ? 11.159 -0.719 -17.652 1.00 84.44 81 ILE A O 1
ATOM 603 N N . VAL A 1 82 ? 12.735 -2.137 -18.389 1.00 76.44 82 VAL A N 1
ATOM 604 C CA . VAL A 1 82 ? 12.151 -2.374 -19.725 1.00 76.44 82 VAL A CA 1
ATOM 605 C C . VAL A 1 82 ? 11.490 -3.750 -19.792 1.00 76.44 82 VAL A C 1
ATOM 607 O O . VAL A 1 82 ? 10.488 -3.933 -20.475 1.00 76.44 82 VAL A O 1
ATOM 610 N N . ASP A 1 83 ? 12.036 -4.714 -19.054 1.00 83.81 83 ASP A N 1
ATOM 611 C CA . ASP A 1 83 ? 11.567 -6.089 -19.067 1.00 83.81 83 ASP A CA 1
ATOM 612 C C . ASP A 1 83 ? 10.405 -6.330 -18.089 1.00 83.81 83 ASP A C 1
ATOM 614 O O . ASP A 1 83 ? 10.438 -5.951 -16.914 1.00 83.81 83 ASP A O 1
ATOM 618 N N . ARG A 1 84 ? 9.372 -7.012 -18.586 1.00 84.06 84 ARG A N 1
ATOM 619 C CA . ARG A 1 84 ? 8.169 -7.345 -17.822 1.00 84.06 84 ARG A CA 1
ATOM 620 C C . ARG A 1 84 ? 8.487 -8.285 -16.661 1.00 84.06 84 ARG A C 1
ATOM 622 O O . ARG A 1 84 ? 7.932 -8.101 -15.575 1.00 84.06 84 ARG A O 1
ATOM 629 N N . GLU A 1 85 ? 9.341 -9.284 -16.881 1.00 84.31 85 GLU A N 1
ATOM 630 C CA . GLU A 1 85 ? 9.682 -10.264 -15.844 1.00 84.31 85 GLU A CA 1
ATOM 631 C C . GLU A 1 85 ? 10.500 -9.612 -14.729 1.00 84.31 85 GLU A C 1
ATOM 633 O O . GLU A 1 85 ? 10.161 -9.761 -13.553 1.00 84.31 85 GLU A O 1
ATOM 638 N N . ALA A 1 86 ? 11.495 -8.796 -15.084 1.00 84.19 86 ALA A N 1
ATOM 639 C CA . ALA A 1 86 ? 12.278 -8.036 -14.113 1.00 84.19 86 ALA A CA 1
ATOM 640 C C . ALA A 1 86 ? 11.418 -7.065 -13.277 1.00 84.19 86 ALA A C 1
ATOM 642 O O . ALA A 1 86 ? 11.621 -6.946 -12.067 1.00 84.19 86 ALA A O 1
ATOM 643 N N . ALA A 1 87 ? 10.417 -6.412 -13.880 1.00 85.88 87 ALA A N 1
ATOM 644 C CA . ALA A 1 87 ? 9.510 -5.508 -13.167 1.00 85.88 87 ALA A CA 1
ATOM 645 C C . ALA A 1 87 ? 8.585 -6.256 -12.188 1.00 85.88 87 ALA A C 1
ATOM 647 O O . ALA A 1 87 ? 8.369 -5.803 -11.060 1.00 85.88 87 ALA A O 1
ATOM 648 N N . LEU A 1 88 ? 8.066 -7.421 -12.594 1.00 87.00 88 LEU A N 1
ATOM 649 C CA . LEU A 1 88 ? 7.276 -8.301 -11.723 1.00 87.00 88 LEU A CA 1
ATOM 650 C C . LEU A 1 88 ? 8.104 -8.851 -10.560 1.00 87.00 88 LEU A C 1
ATOM 652 O O . LEU A 1 88 ? 7.612 -8.935 -9.432 1.00 87.00 88 LEU A O 1
ATOM 656 N N . LEU A 1 89 ? 9.353 -9.226 -10.828 1.00 87.69 89 LEU A N 1
ATOM 657 C CA . LEU A 1 89 ? 10.267 -9.744 -9.819 1.00 87.69 89 LEU A CA 1
ATOM 658 C C . LEU A 1 89 ? 10.607 -8.666 -8.786 1.00 87.69 89 LEU A C 1
ATOM 660 O O . LEU A 1 89 ? 10.544 -8.934 -7.585 1.00 87.69 89 LEU A O 1
ATOM 664 N N . LEU A 1 90 ? 10.853 -7.433 -9.237 1.00 87.62 90 LEU A N 1
ATOM 665 C CA . LEU A 1 90 ? 11.074 -6.292 -8.354 1.00 87.62 90 LEU A CA 1
ATOM 666 C C . LEU A 1 90 ? 9.851 -6.026 -7.461 1.00 87.62 90 LEU A C 1
ATOM 668 O O . LEU A 1 90 ? 10.000 -5.910 -6.248 1.00 87.62 90 LEU A O 1
ATOM 672 N N . LEU A 1 91 ? 8.633 -6.012 -8.014 1.00 87.88 91 LEU A N 1
ATOM 673 C CA . LEU A 1 91 ? 7.406 -5.819 -7.222 1.00 87.88 91 LEU A CA 1
ATOM 674 C C . LEU A 1 91 ? 7.142 -6.937 -6.203 1.00 87.88 91 LEU A C 1
ATOM 676 O O . LEU A 1 91 ? 6.594 -6.672 -5.131 1.00 87.88 91 LEU A O 1
ATOM 680 N N . ASN A 1 92 ? 7.510 -8.178 -6.524 1.00 86.56 92 ASN A N 1
ATOM 681 C CA . ASN A 1 92 ? 7.321 -9.312 -5.619 1.00 86.56 92 ASN A CA 1
ATOM 682 C C . ASN A 1 92 ? 8.343 -9.346 -4.481 1.00 86.56 92 ASN A C 1
ATOM 684 O O . ASN A 1 92 ? 8.015 -9.765 -3.370 1.00 86.56 92 ASN A O 1
ATOM 688 N N . GLN A 1 93 ? 9.576 -8.919 -4.748 1.00 86.75 93 GLN A N 1
ATOM 689 C CA . GLN A 1 93 ? 10.665 -8.967 -3.774 1.00 86.75 93 GLN A CA 1
ATOM 690 C C . GLN A 1 93 ? 10.773 -7.696 -2.928 1.00 86.75 93 GLN A C 1
ATOM 692 O O . GLN A 1 93 ? 11.335 -7.743 -1.832 1.00 86.75 93 GLN A O 1
ATOM 697 N N . ASP A 1 94 ? 10.231 -6.567 -3.394 1.00 85.62 94 ASP A N 1
ATOM 698 C CA . ASP A 1 94 ? 10.397 -5.300 -2.695 1.00 85.62 94 ASP A CA 1
ATOM 699 C C . ASP A 1 94 ? 9.554 -5.240 -1.395 1.00 85.62 94 ASP A C 1
ATOM 701 O O . ASP A 1 94 ? 8.318 -5.353 -1.413 1.00 85.62 94 ASP A O 1
ATOM 705 N N . PRO A 1 95 ? 10.193 -5.016 -0.227 1.00 83.06 95 PRO A N 1
ATOM 706 C CA . PRO A 1 95 ? 9.502 -4.992 1.060 1.00 83.06 95 PRO A CA 1
ATOM 707 C C . PRO A 1 95 ? 8.499 -3.835 1.187 1.00 83.06 95 PRO A C 1
ATOM 709 O O . PRO A 1 95 ? 7.548 -3.932 1.970 1.00 83.06 95 PRO A O 1
ATOM 712 N N . ARG A 1 96 ? 8.658 -2.755 0.413 1.00 81.19 96 ARG A N 1
ATOM 713 C CA . ARG A 1 96 ? 7.800 -1.559 0.447 1.00 81.19 96 ARG A CA 1
ATOM 714 C C . ARG A 1 96 ? 6.397 -1.854 -0.080 1.00 81.19 96 ARG A C 1
ATOM 716 O O . ARG A 1 96 ? 5.442 -1.209 0.354 1.00 81.19 96 ARG A O 1
ATOM 723 N N . VAL A 1 97 ? 6.241 -2.854 -0.950 1.00 84.56 97 VAL A N 1
ATOM 724 C CA . VAL A 1 97 ? 4.958 -3.254 -1.561 1.00 84.56 97 VAL A CA 1
ATOM 725 C C . VAL A 1 97 ? 4.452 -4.616 -1.090 1.00 84.56 97 VAL A C 1
ATOM 727 O O . VAL A 1 97 ? 3.518 -5.167 -1.671 1.00 84.56 97 VAL A O 1
ATOM 730 N N . LYS A 1 98 ? 4.969 -5.150 0.024 1.00 83.62 98 LYS A N 1
ATOM 731 C CA . LYS A 1 98 ? 4.490 -6.415 0.619 1.00 83.62 98 LYS A CA 1
ATOM 732 C C . LYS A 1 98 ? 3.000 -6.390 0.997 1.00 83.62 98 LYS A C 1
ATOM 734 O O . LYS A 1 98 ? 2.319 -7.413 0.952 1.00 83.62 98 LYS A O 1
ATOM 739 N N . LEU A 1 99 ? 2.460 -5.215 1.315 1.00 84.88 99 LEU A N 1
ATOM 740 C CA . LEU A 1 99 ? 1.040 -5.017 1.605 1.00 84.88 99 LEU A CA 1
ATOM 741 C C . LEU A 1 99 ? 0.272 -4.597 0.347 1.00 84.88 99 LEU A C 1
ATOM 743 O O . LEU A 1 99 ? 0.674 -3.665 -0.348 1.00 84.88 99 LEU A O 1
ATOM 747 N N . LYS A 1 100 ? -0.905 -5.202 0.120 1.00 84.62 100 LYS A N 1
ATOM 748 C CA . LYS A 1 100 ? -1.819 -4.831 -0.981 1.00 84.62 100 LYS A CA 1
ATOM 749 C C . LYS A 1 100 ? -2.152 -3.333 -0.980 1.00 84.62 100 LYS A C 1
ATOM 751 O O . LYS A 1 100 ? -2.250 -2.728 -2.039 1.00 84.62 100 LYS A O 1
ATOM 756 N N . ALA A 1 101 ? -2.294 -2.724 0.198 1.00 84.19 101 ALA A N 1
ATOM 757 C CA . ALA A 1 101 ? -2.563 -1.292 0.327 1.00 84.19 101 ALA A CA 1
ATOM 758 C C . ALA A 1 101 ? -1.452 -0.425 -0.293 1.00 84.19 101 ALA A C 1
ATOM 760 O O . ALA A 1 101 ? -1.748 0.541 -0.990 1.00 84.19 101 ALA A O 1
ATOM 761 N N . ASN A 1 102 ? -0.184 -0.803 -0.108 1.00 86.44 102 ASN A N 1
ATOM 762 C CA . ASN A 1 102 ? 0.953 -0.077 -0.678 1.00 86.44 102 ASN A CA 1
ATOM 763 C C . ASN A 1 102 ? 1.021 -0.250 -2.196 1.00 86.44 102 ASN A C 1
ATOM 765 O O . ASN A 1 102 ? 1.358 0.690 -2.906 1.00 86.44 102 ASN A O 1
ATOM 769 N N . LEU A 1 103 ? 0.629 -1.424 -2.691 1.00 88.06 103 LEU A N 1
ATOM 770 C CA . LEU A 1 103 ? 0.503 -1.703 -4.117 1.00 88.06 103 LEU A CA 1
ATOM 771 C C . LEU A 1 103 ? -0.598 -0.845 -4.773 1.00 88.06 103 LEU A C 1
ATOM 773 O O . LEU A 1 103 ? -0.411 -0.303 -5.856 1.00 88.06 103 LEU A O 1
ATOM 777 N N . VAL A 1 104 ? -1.728 -0.653 -4.082 1.00 88.00 104 VAL A N 1
ATOM 778 C CA . VAL A 1 104 ? -2.798 0.266 -4.509 1.00 88.00 104 VAL A CA 1
ATOM 779 C C . VAL A 1 104 ? -2.311 1.717 -4.507 1.00 88.00 104 VAL A C 1
ATOM 781 O O . VAL A 1 104 ? -2.607 2.462 -5.438 1.00 88.00 104 VAL A O 1
ATOM 784 N N . SER A 1 105 ? -1.546 2.125 -3.493 1.00 87.44 105 SER A N 1
ATOM 785 C CA . SER A 1 105 ? -0.929 3.456 -3.459 1.00 87.44 105 SER A CA 1
ATOM 786 C C . SER A 1 105 ? 0.062 3.655 -4.607 1.00 87.44 105 SER A C 1
ATOM 788 O O . SER A 1 105 ? 0.056 4.714 -5.225 1.00 87.44 105 SER A O 1
ATOM 790 N N . LEU A 1 106 ? 0.854 2.635 -4.947 1.00 87.81 106 LEU A N 1
ATOM 791 C CA . LEU A 1 106 ? 1.757 2.662 -6.098 1.00 87.81 106 LEU A CA 1
ATOM 792 C C . LEU A 1 106 ? 0.988 2.764 -7.424 1.00 87.81 106 LEU A C 1
ATOM 794 O O . LEU A 1 106 ? 1.336 3.582 -8.268 1.00 87.81 106 LEU A O 1
ATOM 798 N N . ALA A 1 107 ? -0.104 2.012 -7.586 1.00 87.56 107 ALA A N 1
ATOM 799 C CA . ALA A 1 107 ? -0.971 2.116 -8.761 1.00 87.56 107 ALA A CA 1
ATOM 800 C C . ALA A 1 107 ? -1.526 3.538 -8.950 1.00 87.56 107 ALA A C 1
ATOM 802 O O . ALA A 1 107 ? -1.604 4.024 -10.075 1.00 87.56 107 ALA A O 1
ATOM 803 N N . ARG A 1 108 ? -1.852 4.240 -7.855 1.00 87.50 108 ARG A N 1
ATOM 804 C CA . ARG A 1 108 ? -2.299 5.642 -7.908 1.00 87.50 108 ARG A CA 1
ATOM 805 C C . ARG A 1 108 ? -1.210 6.601 -8.383 1.00 87.50 108 ARG A C 1
ATOM 807 O O . ARG A 1 108 ? -1.549 7.549 -9.080 1.00 87.50 108 ARG A O 1
ATOM 814 N N . ILE A 1 109 ? 0.060 6.356 -8.042 1.00 86.50 109 ILE A N 1
ATOM 815 C CA . ILE A 1 109 ? 1.192 7.165 -8.534 1.00 86.50 109 ILE A CA 1
ATOM 816 C C . ILE A 1 109 ? 1.260 7.093 -10.065 1.00 86.50 109 ILE A C 1
ATOM 818 O O . ILE A 1 109 ? 1.429 8.115 -10.719 1.00 86.50 109 ILE A O 1
ATOM 822 N N . PHE A 1 110 ? 1.024 5.910 -10.631 1.00 84.50 110 PHE A N 1
ATOM 823 C CA . PHE A 1 110 ? 0.964 5.693 -12.079 1.00 84.50 110 PHE A CA 1
ATOM 824 C C . PHE A 1 110 ? -0.399 6.020 -12.716 1.00 84.50 110 PHE A C 1
ATOM 826 O O . PHE A 1 110 ? -0.619 5.702 -13.882 1.00 84.50 110 PHE A O 1
ATOM 833 N N . ALA A 1 111 ? -1.333 6.620 -11.969 1.00 85.12 111 ALA A N 1
ATOM 834 C CA . ALA A 1 111 ? -2.701 6.906 -12.414 1.00 85.12 111 ALA A CA 1
ATOM 835 C C . ALA A 1 111 ? -3.475 5.672 -12.942 1.00 85.12 111 ALA A C 1
ATOM 837 O O . ALA A 1 111 ? -4.330 5.775 -13.823 1.00 85.12 111 ALA A O 1
ATOM 838 N N . ILE A 1 112 ? -3.202 4.490 -12.384 1.00 87.44 112 ILE A N 1
ATOM 839 C CA . ILE A 1 112 ? -3.824 3.223 -12.781 1.00 87.44 112 ILE A CA 1
ATOM 840 C C . ILE A 1 112 ? -5.072 2.966 -11.939 1.00 87.44 112 ILE A C 1
ATOM 842 O O . ILE A 1 112 ? -5.036 2.939 -10.706 1.00 87.44 112 ILE A O 1
ATOM 846 N N . ASN A 1 113 ? -6.185 2.692 -12.618 1.00 86.69 113 ASN A N 1
ATOM 847 C CA . ASN A 1 113 ? -7.444 2.349 -11.966 1.00 86.69 113 ASN A CA 1
ATOM 848 C C . ASN A 1 113 ? -7.426 0.905 -11.438 1.00 86.69 113 ASN A C 1
ATOM 850 O O . ASN A 1 113 ? -7.400 -0.070 -12.197 1.00 86.69 113 ASN A O 1
ATOM 854 N N . VAL A 1 114 ? -7.494 0.773 -10.114 1.00 89.12 114 VAL A N 1
ATOM 855 C CA . VAL A 1 114 ? -7.530 -0.507 -9.394 1.00 89.12 114 VAL A CA 1
ATOM 856 C C . VAL A 1 114 ? -8.800 -0.614 -8.556 1.00 89.12 114 VAL A C 1
ATOM 858 O O . VAL A 1 114 ? -9.187 0.330 -7.864 1.00 89.12 114 VAL A O 1
ATOM 861 N N . SER A 1 115 ? -9.465 -1.766 -8.616 1.00 86.00 115 SER A N 1
ATOM 862 C CA . SER A 1 115 ? -10.654 -2.046 -7.809 1.00 86.00 115 SER A CA 1
ATOM 863 C C . SER A 1 115 ? -10.256 -2.601 -6.444 1.00 86.00 115 SER A C 1
ATOM 865 O O . SER A 1 115 ? -9.302 -3.367 -6.319 1.00 86.00 115 SER A O 1
ATOM 867 N N . ALA A 1 116 ? -11.036 -2.300 -5.404 1.00 77.75 116 ALA A N 1
ATOM 868 C CA . ALA A 1 116 ? -10.832 -2.888 -4.078 1.00 77.75 116 ALA A CA 1
ATOM 869 C C . ALA A 1 116 ? -10.924 -4.429 -4.092 1.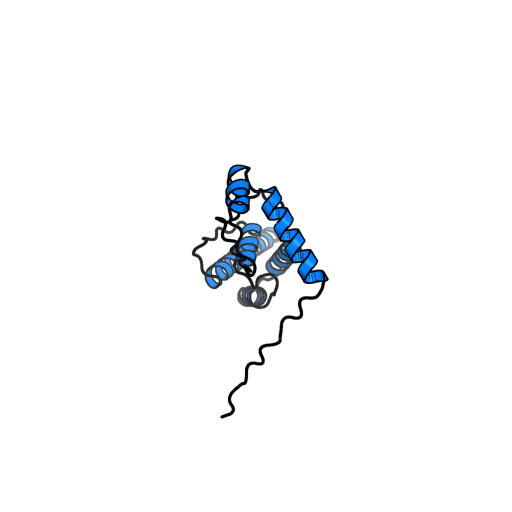00 77.75 116 ALA A C 1
ATOM 871 O O . ALA A 1 116 ? -10.282 -5.101 -3.275 1.00 77.75 116 ALA A O 1
ATOM 872 N N . ARG A 1 117 ? -11.693 -4.984 -5.042 1.00 86.62 117 ARG A N 1
ATOM 873 C CA . ARG A 1 117 ? -11.871 -6.429 -5.248 1.00 86.62 117 ARG A CA 1
ATOM 874 C C . ARG A 1 117 ? -10.742 -7.077 -6.050 1.00 86.62 117 ARG A C 1
ATOM 876 O O . ARG A 1 117 ? -10.648 -8.301 -6.034 1.00 86.62 117 ARG A O 1
ATOM 883 N N . ASP A 1 118 ? -9.890 -6.290 -6.707 1.00 87.25 118 ASP A N 1
ATOM 884 C CA . ASP A 1 118 ? -8.774 -6.836 -7.481 1.00 87.25 118 ASP A CA 1
ATOM 885 C C . ASP A 1 118 ? -7.824 -7.579 -6.544 1.00 87.25 118 ASP A C 1
ATOM 887 O O . ASP A 1 118 ? -7.547 -7.128 -5.429 1.00 87.25 118 ASP A O 1
ATOM 891 N N . ARG A 1 119 ? -7.341 -8.742 -6.970 1.00 91.00 119 ARG A N 1
ATOM 892 C CA . ARG A 1 119 ? -6.330 -9.488 -6.220 1.00 91.00 119 ARG A CA 1
ATOM 893 C C . ARG A 1 119 ? -4.950 -8.849 -6.419 1.00 91.00 119 ARG A C 1
ATOM 895 O O . ARG A 1 119 ? -4.774 -7.980 -7.270 1.00 91.00 119 ARG A O 1
ATOM 902 N N . ARG A 1 120 ? -3.988 -9.221 -5.574 1.00 89.38 120 ARG A N 1
ATOM 903 C CA . ARG A 1 120 ? -2.646 -8.616 -5.561 1.00 89.38 120 ARG A CA 1
ATOM 904 C C . ARG A 1 120 ? -1.935 -8.796 -6.909 1.00 89.38 120 ARG A C 1
ATOM 906 O O . ARG A 1 120 ? -1.499 -7.812 -7.487 1.00 89.38 120 ARG A O 1
ATOM 913 N N . ASP A 1 121 ? -1.918 -10.024 -7.404 1.00 90.12 121 ASP A N 1
ATOM 914 C CA . ASP A 1 121 ? -1.442 -10.453 -8.722 1.00 90.12 121 ASP A CA 1
ATOM 915 C C . ASP A 1 121 ? -2.027 -9.605 -9.861 1.00 90.12 121 ASP A C 1
ATOM 917 O O . ASP A 1 121 ? -1.297 -9.104 -10.712 1.00 90.12 121 ASP A O 1
ATOM 921 N N . VAL A 1 122 ? -3.337 -9.348 -9.827 1.00 90.75 122 VAL A N 1
ATOM 922 C CA . VAL A 1 122 ? -4.012 -8.527 -10.846 1.00 90.75 122 VAL A CA 1
ATOM 923 C C . VAL A 1 122 ? -3.538 -7.072 -10.803 1.00 90.75 122 VAL A C 1
ATOM 925 O O . VAL A 1 122 ? -3.385 -6.431 -11.843 1.00 90.75 122 VAL A O 1
ATOM 928 N N . ILE A 1 123 ? -3.313 -6.522 -9.609 1.00 90.50 123 ILE A N 1
ATOM 929 C CA . ILE A 1 123 ? -2.819 -5.149 -9.452 1.00 90.50 123 ILE A CA 1
ATOM 930 C C . ILE A 1 123 ? -1.359 -5.050 -9.917 1.00 90.50 123 ILE A C 1
ATOM 932 O O . ILE A 1 123 ? -1.021 -4.096 -10.614 1.00 90.50 123 ILE A O 1
ATOM 936 N N . GLU A 1 124 ? -0.514 -6.030 -9.580 1.00 90.62 124 GLU A N 1
ATOM 937 C CA . GLU A 1 124 ? 0.878 -6.106 -10.049 1.00 90.62 124 GLU A CA 1
ATOM 938 C C . GLU A 1 124 ? 0.933 -6.133 -11.577 1.00 90.62 124 GLU A C 1
ATOM 940 O O . GLU A 1 124 ? 1.639 -5.329 -12.185 1.00 90.62 124 GLU A O 1
ATOM 945 N N . GLU A 1 125 ? 0.121 -6.983 -12.209 1.00 90.25 125 GLU A N 1
ATOM 946 C CA . GLU A 1 125 ? 0.082 -7.083 -13.666 1.00 90.25 125 GLU A CA 1
ATOM 947 C C . GLU A 1 125 ? -0.350 -5.766 -14.325 1.00 90.25 125 GLU A C 1
ATOM 949 O O . GLU A 1 125 ? 0.244 -5.345 -15.320 1.00 90.25 125 GLU A O 1
ATOM 954 N N . LYS A 1 126 ? -1.357 -5.086 -13.761 1.00 89.88 126 LYS A N 1
ATOM 955 C CA . LYS A 1 126 ? -1.812 -3.776 -14.250 1.00 89.88 126 LYS A CA 1
ATOM 956 C C . LYS A 1 126 ? -0.709 -2.720 -14.163 1.00 89.88 126 LYS A C 1
ATOM 958 O O . LYS A 1 126 ? -0.537 -1.964 -15.118 1.00 89.88 126 LYS A O 1
ATOM 963 N N . ILE A 1 127 ? 0.032 -2.684 -13.053 1.00 90.25 127 ILE A N 1
ATOM 964 C CA . ILE A 1 127 ? 1.162 -1.762 -12.862 1.00 90.25 12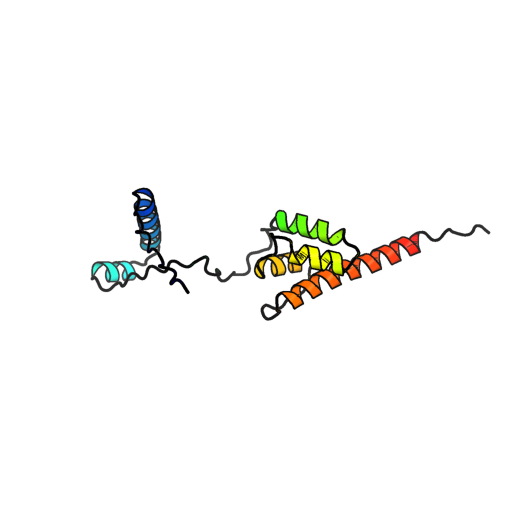7 ILE A CA 1
ATOM 965 C C . ILE A 1 127 ? 2.237 -2.023 -13.909 1.00 90.25 127 ILE A C 1
ATOM 967 O O . ILE A 1 127 ? 2.593 -1.116 -14.659 1.00 90.25 127 ILE A O 1
A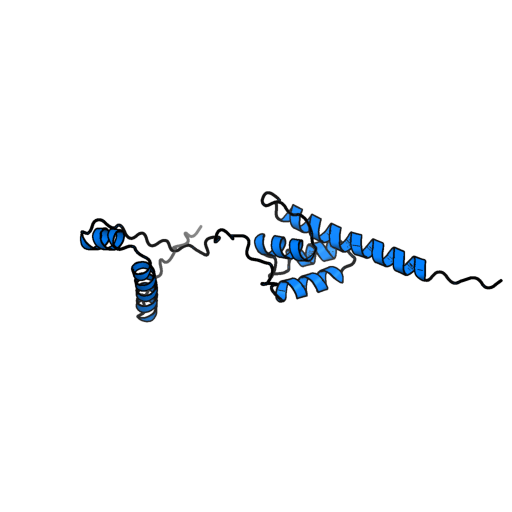TOM 971 N N . VAL A 1 128 ? 2.703 -3.267 -14.013 1.00 90.00 128 VAL A N 1
ATOM 972 C CA . VAL A 1 128 ? 3.793 -3.618 -14.928 1.00 90.00 128 VAL A CA 1
ATOM 973 C C . VAL A 1 128 ? 3.403 -3.363 -16.379 1.00 90.00 128 VAL A C 1
ATOM 975 O O . VAL A 1 128 ? 4.171 -2.745 -17.112 1.00 90.00 128 VAL A O 1
ATOM 978 N N . ARG A 1 129 ? 2.193 -3.764 -16.789 1.00 88.44 129 ARG A N 1
ATOM 979 C CA . ARG A 1 129 ? 1.688 -3.504 -18.143 1.00 88.44 129 ARG A CA 1
ATOM 980 C C . ARG A 1 129 ? 1.701 -2.010 -18.459 1.00 88.44 129 ARG A C 1
ATOM 982 O O . ARG A 1 129 ? 2.199 -1.620 -19.505 1.00 88.44 129 ARG A O 1
ATOM 989 N N . SER A 1 130 ? 1.196 -1.176 -17.551 1.00 86.62 130 SER A N 1
ATOM 990 C CA . SER A 1 130 ? 1.138 0.273 -17.764 1.00 86.62 130 SER A CA 1
ATOM 991 C C . SER A 1 130 ? 2.525 0.903 -17.897 1.00 86.62 130 SER A C 1
ATOM 993 O O . SER A 1 130 ? 2.726 1.749 -18.766 1.00 86.62 130 SER A O 1
ATOM 995 N N . VAL A 1 131 ? 3.480 0.501 -17.054 1.00 85.25 131 VAL A N 1
ATOM 996 C CA . VAL A 1 131 ? 4.839 1.065 -17.047 1.00 85.25 131 VAL A CA 1
ATOM 997 C C . VAL A 1 131 ? 5.617 0.634 -18.293 1.00 85.25 131 VAL A C 1
ATOM 999 O O . VAL A 1 131 ? 6.182 1.480 -18.988 1.00 85.25 131 VAL A O 1
ATOM 1002 N N . VAL A 1 132 ? 5.587 -0.659 -18.627 1.00 82.00 132 VAL A N 1
ATOM 1003 C CA . VAL A 1 132 ? 6.304 -1.205 -19.789 1.00 82.00 132 VAL A CA 1
ATOM 1004 C C . VAL A 1 132 ? 5.693 -0.699 -21.101 1.00 82.00 132 VAL A C 1
ATOM 1006 O O . VAL A 1 132 ? 6.427 -0.199 -21.954 1.00 82.00 132 VAL A O 1
ATOM 1009 N N . ASP A 1 133 ? 4.363 -0.720 -21.252 1.00 77.06 133 ASP A N 1
ATOM 1010 C CA . ASP A 1 133 ? 3.700 -0.250 -22.481 1.00 77.06 133 ASP A CA 1
ATOM 1011 C C . ASP A 1 133 ? 3.946 1.245 -22.726 1.00 77.06 133 ASP A C 1
ATOM 1013 O O . ASP A 1 133 ? 4.169 1.666 -23.866 1.00 77.06 133 ASP A O 1
ATOM 1017 N N . SER A 1 134 ? 3.922 2.063 -21.667 1.00 74.12 134 SER A N 1
ATOM 1018 C CA . SER A 1 134 ? 4.187 3.505 -21.776 1.00 74.12 134 SER A CA 1
ATOM 1019 C C . SER A 1 134 ? 5.617 3.781 -22.237 1.00 74.12 134 SER A C 1
ATOM 1021 O O . SER A 1 134 ? 5.859 4.706 -23.020 1.00 74.12 134 SER A O 1
ATOM 1023 N N . ARG A 1 135 ? 6.570 2.950 -21.808 1.00 73.69 135 ARG A N 1
ATOM 1024 C CA . ARG A 1 135 ? 7.970 3.093 -22.189 1.00 73.69 135 ARG A CA 1
ATOM 1025 C C . ARG A 1 135 ? 8.250 2.629 -23.607 1.00 73.69 135 ARG A C 1
ATOM 1027 O O . ARG A 1 135 ? 8.879 3.377 -24.347 1.00 73.69 135 ARG A O 1
ATOM 1034 N N . VAL A 1 136 ? 7.730 1.471 -24.010 1.00 70.50 136 VAL A N 1
ATOM 1035 C CA . VAL A 1 136 ? 7.867 0.980 -25.392 1.00 70.50 136 VAL A CA 1
ATOM 1036 C C . VAL A 1 136 ? 7.344 2.030 -26.376 1.00 70.50 136 VAL A C 1
ATOM 1038 O O . VAL A 1 136 ? 8.018 2.360 -27.348 1.00 70.50 136 VAL A O 1
ATOM 1041 N N . ARG A 1 137 ? 6.193 2.652 -26.085 1.00 68.00 137 ARG A N 1
ATOM 1042 C CA . ARG A 1 137 ? 5.668 3.761 -26.903 1.00 68.00 137 ARG A CA 1
ATOM 1043 C C . ARG A 1 137 ? 6.594 4.978 -26.915 1.00 68.00 137 ARG A C 1
ATOM 1045 O O . ARG A 1 137 ? 6.797 5.573 -27.969 1.00 68.00 137 ARG A O 1
ATOM 1052 N N . SER A 1 138 ? 7.162 5.338 -25.767 1.00 67.38 138 SER A N 1
ATOM 1053 C CA . SER A 1 138 ? 8.087 6.473 -25.652 1.00 67.38 138 SER A CA 1
ATOM 1054 C C . SER A 1 138 ? 9.394 6.242 -26.419 1.00 67.38 138 SER A C 1
ATOM 1056 O O . SER A 1 138 ? 9.898 7.163 -27.060 1.00 67.38 138 SER A O 1
ATOM 1058 N N . GLU A 1 139 ? 9.925 5.019 -26.403 1.00 68.88 139 GLU A N 1
ATOM 1059 C CA . GLU A 1 139 ? 11.127 4.640 -27.152 1.00 68.88 139 GLU A CA 1
ATOM 1060 C C . GLU A 1 139 ? 10.872 4.592 -28.660 1.00 68.88 139 GLU A C 1
ATOM 1062 O O . GLU A 1 139 ? 11.694 5.096 -29.421 1.00 68.88 139 GLU A O 1
ATOM 1067 N N . ILE A 1 140 ? 9.708 4.100 -29.100 1.00 68.75 140 ILE A N 1
ATOM 1068 C CA . ILE A 1 140 ? 9.305 4.139 -30.515 1.00 68.75 140 ILE A CA 1
ATOM 1069 C C . ILE A 1 140 ? 9.223 5.587 -31.016 1.00 68.75 140 ILE A C 1
ATOM 1071 O O . ILE A 1 140 ? 9.792 5.912 -32.056 1.00 68.75 140 ILE A O 1
ATOM 1075 N N . ILE A 1 141 ? 8.577 6.483 -30.261 1.00 66.75 141 ILE A N 1
ATOM 1076 C CA . ILE A 1 141 ? 8.472 7.905 -30.629 1.00 66.75 141 ILE A CA 1
ATOM 1077 C C . ILE A 1 141 ? 9.859 8.557 -30.685 1.00 66.75 141 ILE A C 1
ATOM 1079 O O . ILE A 1 141 ? 10.165 9.293 -31.624 1.00 66.75 141 ILE A O 1
ATOM 1083 N N . ARG A 1 142 ? 10.725 8.268 -29.707 1.00 66.19 142 ARG A N 1
ATOM 1084 C CA . ARG A 1 142 ? 12.080 8.829 -29.653 1.00 66.19 142 ARG A CA 1
ATOM 1085 C C . ARG A 1 142 ? 12.989 8.262 -30.755 1.00 66.19 142 ARG A C 1
ATOM 1087 O O . ARG A 1 142 ? 13.819 9.000 -31.275 1.00 66.19 142 ARG A O 1
ATOM 1094 N N . GLY A 1 143 ? 12.795 7.005 -31.155 1.00 59.56 143 GLY A N 1
ATOM 1095 C CA . GLY A 1 143 ? 13.476 6.381 -32.293 1.00 59.56 143 GLY A CA 1
ATOM 1096 C C . GLY A 1 143 ? 13.000 6.904 -33.654 1.00 59.56 143 GLY A C 1
ATOM 1097 O O . GLY A 1 143 ? 13.809 7.053 -34.564 1.00 59.56 143 GLY A O 1
ATOM 1098 N N . MET A 1 144 ? 11.717 7.257 -33.793 1.00 54.12 144 MET A N 1
ATOM 1099 C CA . MET A 1 144 ? 11.172 7.840 -35.030 1.00 54.12 144 MET A CA 1
ATOM 1100 C C . MET A 1 144 ? 11.525 9.326 -35.209 1.00 54.12 144 MET A C 1
ATOM 1102 O O . MET A 1 144 ? 11.664 9.780 -36.341 1.00 54.12 144 MET A O 1
ATOM 1106 N N . ALA A 1 145 ? 11.731 10.082 -34.126 1.00 51.44 145 ALA A N 1
ATOM 1107 C CA . ALA A 1 145 ? 12.164 11.485 -34.192 1.00 51.44 145 ALA A CA 1
ATOM 1108 C C . ALA A 1 145 ? 13.653 11.666 -34.571 1.00 51.44 145 ALA A C 1
ATOM 1110 O O . ALA A 1 145 ? 14.088 12.789 -34.815 1.00 51.44 145 ALA A O 1
ATOM 1111 N N . GLY A 1 146 ? 14.429 10.577 -34.618 1.00 47.56 146 GLY A N 1
ATOM 1112 C CA . GLY A 1 146 ? 15.854 10.562 -34.966 1.00 47.56 146 GLY A CA 1
ATOM 1113 C C . GLY A 1 146 ? 16.171 10.024 -36.365 1.00 47.56 146 GLY A C 1
ATOM 1114 O O . GLY A 1 146 ? 17.311 9.631 -36.605 1.00 47.56 146 GLY A O 1
ATOM 1115 N N . ALA A 1 147 ? 15.200 9.953 -37.282 1.00 46.56 147 ALA A N 1
ATOM 1116 C CA . ALA A 1 147 ? 15.478 9.526 -38.652 1.00 46.56 147 ALA A CA 1
ATOM 1117 C C . ALA A 1 147 ? 16.349 10.582 -39.376 1.00 46.56 147 ALA A C 1
ATOM 1119 O O . ALA A 1 147 ? 15.955 11.751 -39.428 1.00 46.56 147 ALA A O 1
ATOM 1120 N N . PRO A 1 148 ? 17.522 10.212 -39.930 1.00 48.31 148 PRO A N 1
ATOM 1121 C CA . PRO A 1 148 ? 18.395 11.143 -40.634 1.00 48.31 148 PRO A CA 1
ATOM 1122 C C . PRO A 1 148 ? 17.666 11.692 -41.859 1.00 48.31 148 PRO A C 1
ATOM 1124 O O . PRO A 1 148 ? 17.270 10.944 -42.753 1.00 48.31 148 PRO A O 1
ATOM 1127 N N . THR A 1 149 ? 17.497 13.012 -41.904 1.00 52.97 149 THR A N 1
ATOM 1128 C CA . THR A 1 149 ? 17.139 13.725 -43.128 1.00 52.97 149 THR A CA 1
ATOM 1129 C C . THR A 1 149 ? 18.201 13.401 -44.170 1.00 52.97 149 THR A C 1
ATOM 1131 O O . THR A 1 149 ? 19.342 13.844 -44.042 1.00 52.97 149 THR A O 1
ATOM 1134 N N . VAL A 1 150 ? 17.846 12.586 -45.162 1.00 60.91 150 VAL A N 1
ATOM 1135 C CA . VAL A 1 150 ? 18.690 12.326 -46.328 1.00 60.91 150 VAL A CA 1
ATOM 1136 C C . VAL A 1 150 ? 18.810 13.653 -47.087 1.00 60.91 150 VAL A C 1
ATOM 1138 O O . VAL A 1 150 ? 17.777 14.181 -47.506 1.00 60.91 150 VAL A O 1
ATOM 1141 N N . PRO A 1 151 ? 20.011 14.247 -47.212 1.00 56.72 151 PRO A N 1
ATOM 1142 C CA . PRO A 1 151 ? 20.183 15.442 -48.021 1.00 56.72 151 PRO A CA 1
ATOM 1143 C C . PRO A 1 151 ? 20.034 15.072 -49.502 1.00 56.72 151 PRO A C 1
ATOM 1145 O O . PRO A 1 151 ? 20.580 14.062 -49.949 1.00 56.72 151 PRO A O 1
ATOM 1148 N N . ASN A 1 152 ? 19.250 15.886 -50.212 1.00 54.91 152 ASN A N 1
ATOM 1149 C CA . ASN A 1 152 ? 19.133 15.885 -51.673 1.00 54.91 152 ASN A CA 1
ATOM 1150 C C . ASN A 1 152 ? 20.461 16.269 -52.332 1.00 54.91 152 ASN A C 1
ATOM 1152 O O . ASN A 1 152 ? 21.129 17.179 -51.786 1.00 54.91 152 ASN A O 1
#

Foldseek 3Di:
DDDDDDDPDDPPCPPVNVVVVVVVVVVVVVPDDPVVVVCVVVVNDDDDDDPPPPPDDPDDPDPPDCPPVVLVVVLVVLLPDQDLVVSLVCCVPPPQNPDLVSLVSSCVVLVHDDDPPDDSVRSSNSSSCSSNVVVVVVVVVVVVVPDDDDDD

Secondary structure (DSSP, 8-state):
--------------HHHHHHHHHHHHHHHTTS-HHHHHHHHTT---------SS---------S----HHHHHHHHHHHT---HHHHHHHHHH-GGGSSHHHHHHHHHHTT----TT--HHHHHHHHHHHHHHHHHHHHHHHHHTT------